Protein AF-A0A2P1UG34-F1 (afdb_monomer)

Secondary structure (DSSP, 8-state):
--HHHHHT---GGGSSSHHHHHHHHHHHHHHHHHTT-HHHHHHHHHHHHHHHHHHHHHTT--

Sequence (62 aa):
MNIIDALNLKNPQDYPSREAYQQDVVKAVQVLMRWEHLTYAMSINTYSSQKLENLQLDHKEK

Nearest PDB structures (foldseek):
  8dz8-assembly6_F  TM=6.681E-01  e=6.941E+00  synthetic construct

Radius of gyration: 12.45 Å; Cα contacts (8 Å, |Δi|>4): 33; chains: 1; bounding box: 30×18×35 Å

Structure (mmCIF, N/CA/C/O backbone):
data_AF-A0A2P1UG34-F1
#
_entry.id   AF-A0A2P1UG34-F1
#
loop_
_atom_site.group_PDB
_atom_site.id
_atom_site.type_symbol
_atom_site.label_atom_id
_atom_site.label_alt_id
_atom_site.label_comp_id
_atom_site.label_asym_id
_atom_site.label_entity_id
_atom_site.label_seq_id
_atom_site.pdbx_PDB_ins_code
_atom_site.Cartn_x
_atom_site.Cartn_y
_atom_site.Cartn_z
_atom_site.occupancy
_atom_site.B_iso_or_equiv
_atom_site.auth_seq_id
_atom_site.auth_comp_id
_atom_site.auth_asym_id
_atom_site.auth_atom_id
_atom_site.pdbx_PDB_model_num
ATOM 1 N N . MET A 1 1 ? -4.457 -6.218 -18.151 1.00 55.72 1 MET A N 1
ATOM 2 C CA . MET A 1 1 ? -4.531 -6.550 -16.714 1.00 55.72 1 MET A CA 1
ATOM 3 C C . MET A 1 1 ? -4.199 -5.279 -15.952 1.00 55.72 1 MET A C 1
ATOM 5 O O . MET A 1 1 ? -3.148 -4.713 -16.223 1.00 55.72 1 MET A O 1
ATOM 9 N N . ASN A 1 2 ? -5.116 -4.752 -15.136 1.00 68.88 2 ASN A N 1
ATOM 10 C CA . ASN A 1 2 ? -4.842 -3.555 -14.339 1.00 68.88 2 ASN A CA 1
ATOM 11 C C . ASN A 1 2 ? -3.823 -3.933 -13.252 1.00 68.88 2 ASN A C 1
ATOM 13 O O . ASN A 1 2 ? -3.949 -4.992 -12.640 1.00 68.88 2 ASN A O 1
ATOM 17 N N . ILE A 1 3 ? -2.804 -3.101 -13.030 1.00 64.62 3 ILE A N 1
ATOM 18 C CA . ILE A 1 3 ? -1.774 -3.358 -12.014 1.00 64.62 3 ILE A CA 1
ATOM 19 C C . ILE A 1 3 ? -2.402 -3.514 -10.622 1.00 64.62 3 ILE A C 1
ATOM 21 O O . ILE A 1 3 ? -1.906 -4.296 -9.824 1.00 64.62 3 ILE A O 1
ATOM 25 N N . ILE A 1 4 ? -3.526 -2.843 -10.349 1.00 63.53 4 ILE A N 1
ATOM 26 C CA . ILE A 1 4 ? -4.2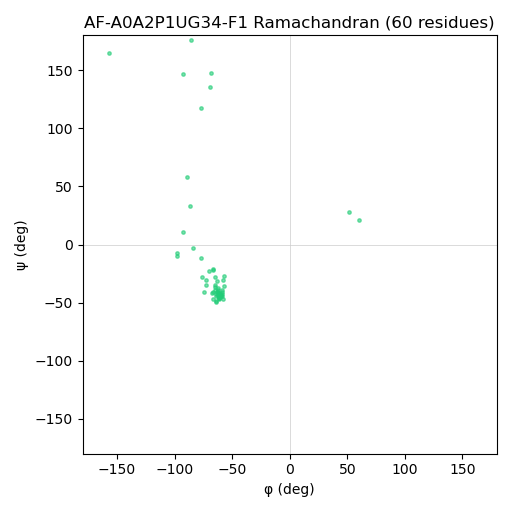38 -2.969 -9.071 1.00 63.53 4 ILE A CA 1
ATOM 27 C C . ILE A 1 4 ? -4.853 -4.369 -8.901 1.00 63.53 4 ILE A C 1
ATOM 29 O O . ILE A 1 4 ? -4.699 -4.963 -7.835 1.00 63.53 4 ILE A O 1
ATOM 33 N N . ASP A 1 5 ? -5.448 -4.941 -9.954 1.00 65.44 5 ASP A N 1
ATOM 34 C CA . ASP A 1 5 ? -5.969 -6.320 -9.927 1.00 65.44 5 ASP A CA 1
ATOM 35 C C . ASP A 1 5 ? -4.838 -7.344 -9.752 1.00 65.44 5 ASP A C 1
ATOM 37 O O . ASP A 1 5 ? -5.000 -8.352 -9.069 1.00 65.44 5 ASP A O 1
ATOM 41 N N . ALA A 1 6 ? -3.6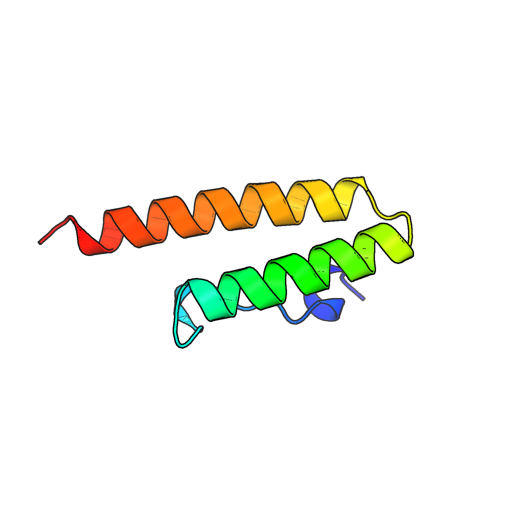61 -7.069 -10.326 1.00 63.38 6 ALA A N 1
ATOM 42 C CA . ALA A 1 6 ? -2.482 -7.920 -10.166 1.00 63.38 6 ALA A CA 1
ATOM 43 C C . ALA A 1 6 ? -1.937 -7.936 -8.725 1.00 63.38 6 ALA A C 1
ATOM 45 O O . ALA A 1 6 ? -1.233 -8.872 -8.349 1.00 63.38 6 ALA A O 1
ATOM 46 N N . LEU A 1 7 ? -2.265 -6.922 -7.918 1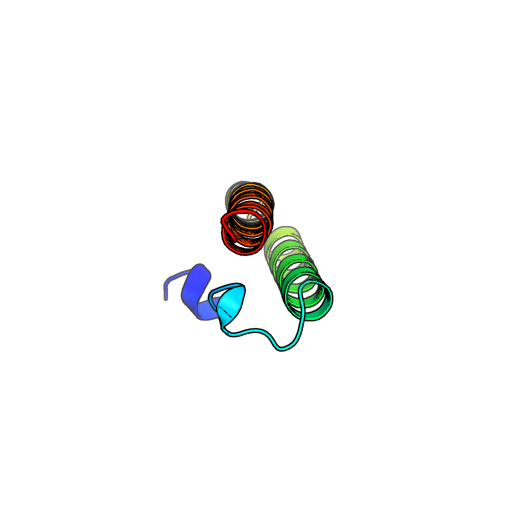.00 77.12 7 LEU A N 1
ATOM 47 C CA . LEU A 1 7 ? -1.796 -6.777 -6.539 1.00 77.12 7 LEU A CA 1
ATOM 48 C C . LEU A 1 7 ? -2.814 -7.264 -5.500 1.00 77.12 7 LEU A C 1
ATOM 50 O O . LEU A 1 7 ? -2.460 -7.348 -4.327 1.00 77.12 7 LEU A O 1
ATOM 54 N N . ASN A 1 8 ? -4.043 -7.613 -5.910 1.00 77.44 8 ASN A N 1
ATOM 55 C CA . ASN A 1 8 ? -5.098 -8.167 -5.044 1.00 77.44 8 ASN A CA 1
ATOM 56 C C . ASN A 1 8 ? -5.374 -7.346 -3.763 1.00 77.44 8 ASN A C 1
ATOM 58 O O . ASN A 1 8 ? -5.804 -7.886 -2.740 1.00 77.44 8 ASN A O 1
ATOM 62 N N . LEU A 1 9 ? -5.135 -6.032 -3.807 1.00 84.06 9 LEU A N 1
ATOM 63 C CA . LEU A 1 9 ? -5.327 -5.149 -2.660 1.00 84.06 9 LEU A CA 1
ATOM 64 C C . LEU A 1 9 ? -6.823 -4.859 -2.460 1.00 84.06 9 LEU A C 1
ATOM 66 O O . LEU A 1 9 ? -7.458 -4.260 -3.328 1.00 84.06 9 LEU A O 1
ATOM 70 N N . LYS A 1 10 ? -7.388 -5.257 -1.315 1.00 84.94 10 LYS A N 1
ATOM 71 C CA . LYS A 1 10 ? -8.792 -4.956 -0.959 1.00 84.94 10 LYS A CA 1
ATOM 72 C C . LYS A 1 10 ? -8.915 -3.580 -0.291 1.00 84.94 10 LYS A C 1
ATOM 74 O O . LYS A 1 10 ? -7.905 -2.923 -0.020 1.00 84.94 10 LYS A O 1
ATOM 79 N N . ASN A 1 11 ? -10.138 -3.136 0.014 1.00 84.44 11 ASN A N 1
ATOM 80 C CA . ASN A 1 11 ? -10.301 -1.945 0.848 1.00 84.44 11 ASN A CA 1
ATOM 81 C C . ASN A 1 11 ? -9.835 -2.244 2.282 1.00 84.44 11 ASN A C 1
ATOM 83 O O . ASN A 1 11 ? -10.032 -3.360 2.754 1.00 84.44 11 ASN A O 1
ATOM 87 N N . PRO A 1 12 ? -9.278 -1.262 3.015 1.00 86.38 12 PRO A N 1
ATOM 88 C CA . PRO A 1 12 ? -8.790 -1.479 4.379 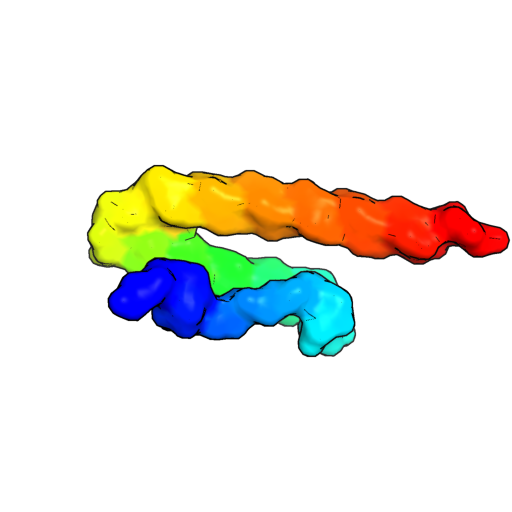1.00 86.38 12 PRO A CA 1
ATOM 89 C C . PRO A 1 12 ? -9.843 -2.027 5.356 1.00 86.38 12 PRO A C 1
ATOM 91 O O . PRO A 1 12 ? -9.480 -2.701 6.310 1.00 86.38 12 PRO A O 1
ATOM 94 N N . GLN A 1 13 ? -11.131 -1.755 5.118 1.00 86.12 13 GLN A N 1
ATOM 95 C CA . GLN A 1 13 ? -12.252 -2.257 5.928 1.00 86.12 13 GLN A CA 1
ATOM 96 C C . GLN A 1 13 ? -12.489 -3.767 5.761 1.00 86.12 13 GLN A C 1
ATOM 98 O O . GLN A 1 13 ? -13.040 -4.401 6.653 1.00 86.12 13 GLN A O 1
ATOM 103 N N . ASP A 1 14 ? -12.048 -4.346 4.641 1.00 89.38 14 ASP A N 1
ATOM 104 C CA . ASP A 1 14 ? -12.167 -5.780 4.354 1.00 89.38 14 ASP A CA 1
ATOM 105 C C . ASP A 1 14 ? -11.023 -6.599 4.981 1.00 89.38 14 ASP A C 1
ATOM 107 O O . ASP A 1 14 ? -10.973 -7.825 4.837 1.00 89.38 14 ASP A O 1
ATOM 111 N N . TYR A 1 15 ? -10.064 -5.931 5.631 1.00 89.62 15 TYR A N 1
ATOM 112 C CA . TYR A 1 15 ? -8.944 -6.576 6.304 1.00 89.62 15 TYR A CA 1
ATOM 113 C C . TYR A 1 15 ? -9.256 -6.833 7.781 1.00 89.62 15 TYR A C 1
ATOM 115 O O . TYR A 1 15 ? -9.913 -6.022 8.430 1.00 89.62 15 TYR A O 1
ATOM 123 N N . PRO A 1 16 ? -8.726 -7.929 8.356 1.00 90.31 16 PRO A N 1
ATOM 124 C CA . PRO A 1 16 ? -8.944 -8.260 9.764 1.00 90.31 16 PRO A CA 1
ATOM 125 C C . PRO A 1 16 ? -8.287 -7.262 10.730 1.00 90.31 16 PRO A C 1
ATOM 127 O O . PRO A 1 16 ? -8.687 -7.179 11.888 1.00 90.31 16 PRO A O 1
ATOM 130 N N . SER A 1 17 ? -7.271 -6.518 10.281 1.00 90.12 17 SER A N 1
ATOM 131 C CA . SER A 1 17 ? -6.649 -5.435 11.043 1.00 90.12 17 SER A CA 1
ATOM 132 C C . SER A 1 17 ? -5.942 -4.434 10.126 1.00 90.12 17 SER A C 1
ATOM 134 O O . SER A 1 17 ? -5.639 -4.727 8.962 1.00 90.12 17 SER A O 1
ATOM 136 N N . ARG A 1 18 ? -5.619 -3.255 10.674 1.00 88.62 18 ARG A N 1
ATOM 137 C CA . ARG A 1 18 ? -4.807 -2.235 9.994 1.00 88.62 18 ARG A CA 1
ATOM 138 C C . ARG A 1 18 ? -3.431 -2.776 9.614 1.00 88.62 18 ARG A C 1
ATOM 140 O O . ARG A 1 18 ? -2.950 -2.514 8.514 1.00 88.62 18 ARG A O 1
ATOM 147 N N . GLU A 1 19 ? -2.821 -3.547 10.505 1.00 91.12 19 GLU A N 1
ATOM 148 C CA . GLU A 1 19 ? -1.515 -4.163 10.297 1.00 91.12 19 GLU A CA 1
ATOM 149 C C . GLU A 1 19 ? -1.567 -5.156 9.134 1.00 91.12 19 GLU A C 1
ATOM 151 O O . GLU A 1 19 ? -0.665 -5.157 8.300 1.00 91.12 19 GLU A O 1
ATOM 156 N N . ALA A 1 20 ? -2.636 -5.955 9.024 1.00 91.12 20 ALA A N 1
ATOM 157 C CA . ALA A 1 20 ? -2.809 -6.889 7.914 1.00 91.12 20 ALA A CA 1
ATOM 158 C C . ALA A 1 20 ? -2.887 -6.156 6.564 1.00 91.12 20 ALA A C 1
ATOM 160 O O . ALA A 1 20 ? -2.210 -6.548 5.613 1.00 91.12 20 ALA A O 1
ATOM 161 N N . TYR A 1 21 ? -3.637 -5.051 6.498 1.00 91.69 21 TYR A N 1
ATOM 162 C CA . TYR A 1 21 ? -3.685 -4.199 5.307 1.00 91.69 21 TYR A CA 1
ATOM 163 C C . TYR A 1 21 ? -2.311 -3.603 4.970 1.00 91.69 21 TYR A C 1
ATOM 165 O O . TYR A 1 21 ? -1.865 -3.662 3.824 1.00 91.69 21 TYR A O 1
ATOM 173 N N . GLN A 1 22 ? -1.601 -3.067 5.967 1.00 91.00 22 GLN A N 1
ATOM 174 C CA . GLN A 1 22 ? -0.271 -2.486 5.769 1.00 91.00 22 GLN A CA 1
ATOM 175 C C . GLN A 1 22 ? 0.755 -3.514 5.280 1.00 91.00 22 GLN A C 1
ATOM 177 O O . GLN A 1 22 ? 1.565 -3.191 4.413 1.00 91.00 22 GLN A O 1
ATOM 182 N N . GLN A 1 23 ? 0.716 -4.749 5.785 1.00 92.56 23 GLN A N 1
ATOM 183 C CA . GLN A 1 23 ? 1.605 -5.820 5.327 1.00 92.56 23 GLN A CA 1
ATOM 184 C C . GLN A 1 23 ? 1.411 -6.122 3.837 1.00 92.56 23 GLN A C 1
ATOM 186 O O . GLN A 1 23 ? 2.391 -6.267 3.106 1.00 92.56 23 GLN A O 1
ATOM 191 N N . ASP A 1 24 ? 0.168 -6.169 3.362 1.00 92.25 24 ASP A N 1
ATOM 192 C CA . ASP A 1 24 ? -0.112 -6.415 1.947 1.00 92.25 24 ASP A CA 1
ATOM 193 C C . ASP A 1 24 ? 0.224 -5.207 1.060 1.00 92.25 24 ASP A C 1
ATOM 195 O O . ASP A 1 24 ? 0.769 -5.387 -0.029 1.00 92.25 24 ASP A O 1
ATOM 199 N N . VAL A 1 25 ? 0.028 -3.977 1.549 1.00 91.69 25 VAL A N 1
ATOM 200 C CA . VAL A 1 25 ? 0.515 -2.749 0.889 1.00 91.69 25 VAL A CA 1
ATOM 201 C C . VAL A 1 25 ? 2.033 -2.794 0.709 1.00 91.69 25 VAL A C 1
ATOM 203 O O . VAL A 1 25 ? 2.529 -2.528 -0.384 1.00 91.69 25 VAL A O 1
ATOM 206 N N . VAL A 1 26 ? 2.784 -3.166 1.750 1.00 92.56 26 VAL A N 1
ATOM 207 C CA . VAL A 1 26 ? 4.252 -3.256 1.687 1.00 92.56 26 VAL A CA 1
ATOM 208 C C . VAL A 1 26 ? 4.693 -4.301 0.665 1.00 92.56 26 VAL A C 1
ATOM 210 O O . VAL A 1 26 ? 5.570 -4.016 -0.152 1.00 92.56 26 VAL A O 1
ATOM 213 N N . LYS A 1 27 ? 4.066 -5.483 0.649 1.00 91.88 27 LYS A N 1
ATOM 214 C CA . LYS A 1 27 ? 4.346 -6.514 -0.365 1.00 91.88 27 LYS A CA 1
ATOM 215 C C . LYS A 1 27 ? 4.060 -6.004 -1.776 1.00 91.88 27 LYS A C 1
ATOM 217 O O . LYS A 1 27 ? 4.882 -6.200 -2.669 1.00 91.88 27 LYS A O 1
ATOM 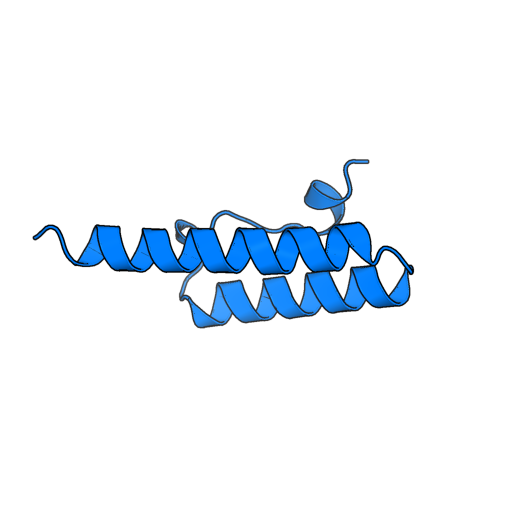222 N N . ALA A 1 28 ? 2.937 -5.316 -1.977 1.00 90.88 28 ALA A N 1
ATOM 223 C CA . ALA A 1 28 ? 2.571 -4.755 -3.272 1.00 90.88 28 ALA A CA 1
ATOM 224 C C . ALA A 1 28 ? 3.593 -3.715 -3.759 1.00 90.88 28 ALA A C 1
ATOM 226 O O . ALA A 1 28 ? 4.048 -3.772 -4.901 1.00 90.88 28 ALA A O 1
ATOM 227 N N . VAL A 1 29 ? 4.022 -2.813 -2.873 1.00 91.06 29 VAL A N 1
ATOM 228 C CA . VAL A 1 29 ? 5.069 -1.820 -3.154 1.00 91.06 29 VAL A CA 1
ATOM 229 C C . VAL A 1 29 ? 6.396 -2.504 -3.499 1.00 91.06 29 VAL A C 1
ATOM 231 O O . VAL A 1 29 ? 7.040 -2.116 -4.470 1.00 91.06 29 VAL A O 1
ATOM 234 N N . GL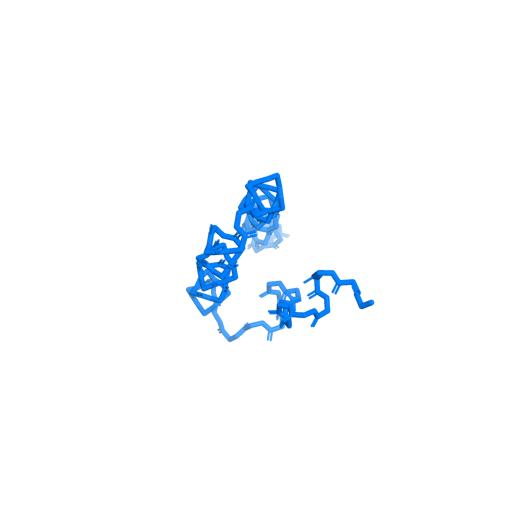N A 1 30 ? 6.792 -3.556 -2.777 1.00 91.06 30 GLN A N 1
ATOM 235 C CA . GLN A 1 30 ? 8.008 -4.324 -3.078 1.00 91.06 30 GLN A CA 1
ATOM 236 C C . GLN A 1 30 ? 7.961 -5.004 -4.451 1.00 91.06 30 GLN A C 1
ATOM 238 O O . GLN A 1 30 ? 8.948 -4.953 -5.187 1.00 91.06 30 GLN A O 1
ATOM 243 N N . VAL A 1 31 ? 6.826 -5.605 -4.823 1.00 90.69 31 VAL A N 1
ATOM 244 C CA . VAL A 1 31 ? 6.636 -6.205 -6.154 1.00 90.69 31 VAL A CA 1
ATOM 245 C C . VAL A 1 31 ? 6.766 -5.142 -7.244 1.00 90.69 31 VAL A C 1
ATOM 247 O O . VAL A 1 31 ? 7.505 -5.340 -8.206 1.00 90.69 31 VAL A O 1
ATOM 250 N N . LEU A 1 32 ? 6.125 -3.985 -7.064 1.00 90.31 32 LEU A N 1
ATOM 251 C CA . LEU A 1 32 ? 6.196 -2.883 -8.023 1.00 90.31 32 LEU A CA 1
ATOM 252 C C . LEU A 1 32 ? 7.603 -2.297 -8.148 1.00 90.31 32 LEU A C 1
ATOM 254 O O . LEU A 1 32 ? 8.035 -2.006 -9.260 1.00 90.31 32 LEU A O 1
ATOM 258 N N . MET A 1 33 ? 8.341 -2.164 -7.042 1.00 89.56 33 MET A N 1
ATOM 259 C CA . MET A 1 33 ? 9.745 -1.743 -7.080 1.00 89.56 33 MET A CA 1
ATOM 260 C C . MET A 1 33 ? 10.612 -2.747 -7.843 1.00 89.56 33 MET A C 1
ATOM 262 O O . MET A 1 33 ? 11.453 -2.338 -8.639 1.00 89.56 33 MET A O 1
ATOM 266 N N . ARG A 1 34 ? 10.384 -4.054 -7.661 1.00 90.69 34 ARG A N 1
ATOM 267 C CA . ARG A 1 34 ? 11.110 -5.106 -8.391 1.00 90.69 34 ARG A CA 1
ATOM 268 C C . ARG A 1 34 ? 10.823 -5.093 -9.894 1.00 90.69 34 ARG A C 1
ATOM 270 O O . ARG A 1 34 ? 11.669 -5.522 -10.669 1.00 90.69 34 ARG A O 1
ATOM 277 N N . TRP A 1 35 ? 9.646 -4.626 -10.295 1.00 89.81 35 TRP A N 1
ATOM 278 C CA . TRP A 1 35 ? 9.258 -4.452 -11.697 1.00 89.81 35 TRP A CA 1
ATOM 279 C C . TRP A 1 35 ? 9.557 -3.047 -12.240 1.00 89.81 35 TRP A C 1
ATOM 281 O O . TRP A 1 35 ? 9.074 -2.697 -13.311 1.00 89.81 35 TRP A O 1
ATOM 291 N N . GLU A 1 36 ? 10.317 -2.228 -11.502 1.00 91.19 36 GLU A N 1
ATOM 292 C CA . GLU A 1 36 ? 10.700 -0.861 -11.893 1.00 91.19 36 GLU A CA 1
ATOM 293 C C . GLU A 1 36 ? 9.497 0.085 -12.112 1.00 91.19 36 GLU A C 1
ATOM 295 O O . GLU A 1 36 ? 9.596 1.151 -12.719 1.00 91.19 36 GLU A O 1
ATOM 300 N N . HIS A 1 37 ? 8.342 -0.250 -11.533 1.00 89.75 37 HIS A N 1
ATOM 301 C CA . HIS A 1 37 ? 7.111 0.537 -11.583 1.00 89.75 37 HIS A CA 1
ATOM 302 C C . HIS A 1 37 ? 7.030 1.544 -10.423 1.00 89.75 37 HIS A C 1
ATOM 304 O O . HIS A 1 37 ? 6.082 1.548 -9.633 1.00 89.75 37 HIS A O 1
ATOM 310 N N . LEU A 1 38 ? 8.026 2.429 -10.321 1.00 88.75 38 LEU A N 1
ATOM 31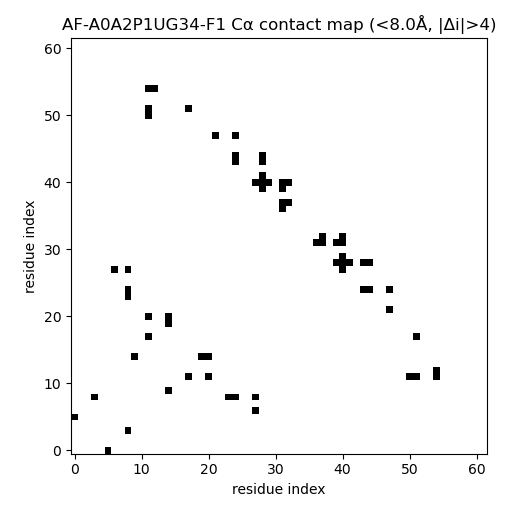1 C CA . LEU A 1 38 ? 8.184 3.368 -9.199 1.00 88.75 38 LEU A CA 1
ATOM 312 C C . LEU A 1 38 ? 6.987 4.309 -9.007 1.00 88.75 38 LEU A C 1
ATOM 314 O O . LEU A 1 38 ? 6.578 4.557 -7.873 1.00 88.75 38 LEU A O 1
ATOM 318 N N . THR A 1 39 ? 6.384 4.793 -10.096 1.00 89.12 39 THR A N 1
ATOM 319 C CA . THR A 1 39 ? 5.189 5.648 -10.026 1.00 89.12 39 THR A CA 1
ATOM 320 C C . THR A 1 39 ? 4.028 4.918 -9.356 1.00 89.12 39 THR A C 1
ATOM 322 O O . THR A 1 39 ? 3.403 5.467 -8.455 1.00 89.12 39 THR A O 1
ATOM 325 N N . TYR A 1 40 ? 3.789 3.653 -9.717 1.00 88.31 40 TYR A N 1
ATOM 326 C CA . TYR A 1 40 ? 2.747 2.845 -9.085 1.00 88.31 40 TYR A CA 1
ATOM 327 C C . TYR A 1 40 ? 3.064 2.547 -7.618 1.00 88.31 40 TYR A C 1
ATOM 329 O O . TYR A 1 40 ? 2.173 2.630 -6.775 1.00 88.31 40 TYR A O 1
ATOM 337 N N . ALA A 1 41 ? 4.326 2.243 -7.299 1.00 88.69 41 ALA A N 1
ATOM 338 C CA . ALA A 1 41 ? 4.761 1.991 -5.927 1.00 88.69 41 ALA A CA 1
ATOM 339 C C . ALA A 1 41 ? 4.485 3.209 -5.027 1.00 88.69 41 ALA A C 1
ATOM 341 O O . ALA A 1 41 ? 3.925 3.076 -3.937 1.00 88.69 41 ALA A O 1
ATOM 342 N N . MET A 1 42 ? 4.803 4.407 -5.524 1.00 90.81 42 MET A N 1
ATOM 343 C CA . MET A 1 42 ? 4.522 5.666 -4.839 1.00 90.81 42 MET A CA 1
ATOM 344 C C . MET A 1 42 ? 3.015 5.905 -4.689 1.00 90.81 42 MET A C 1
ATOM 346 O O . MET A 1 42 ? 2.553 6.174 -3.581 1.00 90.81 42 MET A O 1
ATOM 350 N N . SER A 1 43 ? 2.238 5.747 -5.766 1.00 89.75 43 SER A N 1
ATOM 351 C CA . SER A 1 43 ? 0.785 5.944 -5.734 1.00 89.75 43 SER A CA 1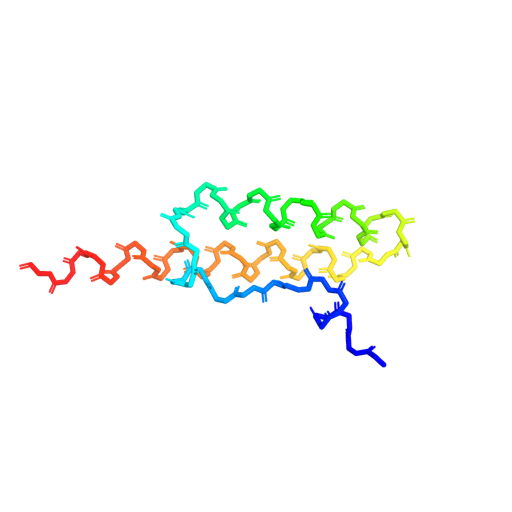
ATOM 352 C C . SER A 1 43 ? 0.087 5.026 -4.730 1.00 89.75 43 SER A C 1
ATOM 354 O O . SER A 1 43 ? -0.775 5.494 -3.989 1.00 89.75 43 SER A O 1
ATOM 356 N N . ILE A 1 44 ? 0.471 3.747 -4.655 1.00 87.88 44 ILE A N 1
ATOM 357 C CA . ILE A 1 44 ? -0.103 2.804 -3.683 1.00 87.88 44 ILE A CA 1
ATOM 358 C C . ILE A 1 44 ? 0.225 3.214 -2.252 1.00 87.88 44 ILE A C 1
ATOM 360 O O . ILE A 1 44 ? -0.655 3.180 -1.392 1.00 87.88 44 ILE A O 1
ATOM 364 N N . ASN A 1 45 ? 1.461 3.640 -1.992 1.00 88.06 45 ASN A N 1
ATOM 365 C CA . ASN A 1 45 ? 1.867 4.061 -0.658 1.00 88.06 45 ASN A CA 1
ATOM 366 C C . ASN A 1 45 ? 1.094 5.313 -0.193 1.00 88.06 45 ASN A C 1
ATOM 368 O O . ASN A 1 45 ? 0.579 5.358 0.928 1.00 88.06 45 ASN A O 1
ATOM 372 N N . THR A 1 46 ? 0.940 6.305 -1.076 1.00 89.06 46 THR A N 1
ATOM 373 C CA . THR A 1 46 ? 0.157 7.521 -0.804 1.00 89.06 46 THR A CA 1
ATOM 374 C C . THR A 1 46 ? -1.325 7.209 -0.597 1.00 89.06 46 THR A C 1
ATOM 376 O O . THR A 1 46 ? -1.906 7.632 0.402 1.00 89.06 46 THR A O 1
ATOM 379 N N . TYR A 1 47 ? -1.934 6.434 -1.497 1.00 87.31 47 TYR A N 1
ATOM 380 C CA . TYR A 1 47 ? -3.348 6.062 -1.414 1.00 87.31 47 TYR A CA 1
ATOM 381 C C . TYR A 1 47 ? -3.666 5.267 -0.140 1.00 87.31 47 TYR A C 1
ATOM 383 O O . TYR A 1 47 ? -4.645 5.558 0.548 1.00 87.31 47 TYR A O 1
ATOM 391 N N . SER A 1 48 ? -2.816 4.296 0.207 1.00 87.62 48 SER A N 1
ATOM 392 C CA . SER A 1 48 ? -2.954 3.498 1.429 1.00 87.62 48 SER A CA 1
ATOM 393 C C . SER A 1 48 ? -2.924 4.371 2.685 1.00 87.62 48 SER A C 1
ATOM 395 O O . SER A 1 48 ? -3.771 4.223 3.566 1.00 87.62 48 SER A O 1
ATOM 397 N N . SER A 1 49 ? -2.011 5.346 2.735 1.00 87.50 49 SER A N 1
ATOM 398 C CA . SER A 1 49 ? -1.888 6.269 3.870 1.00 87.50 49 SER A CA 1
ATOM 399 C C . SER A 1 49 ? -3.163 7.095 4.071 1.00 87.50 49 SER A C 1
ATOM 401 O O . SER A 1 49 ? -3.713 7.113 5.172 1.00 87.50 49 SER A O 1
ATOM 403 N N . GLN A 1 50 ? -3.709 7.663 2.991 1.00 87.06 50 GLN A N 1
ATOM 404 C CA . GLN A 1 50 ? -4.973 8.412 3.025 1.00 87.06 50 GLN A CA 1
ATOM 405 C C . GLN A 1 50 ? -6.153 7.541 3.473 1.00 87.06 50 GLN A C 1
ATOM 407 O O . GLN A 1 50 ? -6.996 7.960 4.267 1.00 87.06 50 GLN A O 1
ATOM 412 N N . LYS A 1 51 ? -6.224 6.299 2.986 1.00 85.69 51 LYS A N 1
ATOM 413 C CA . LYS A 1 51 ? -7.279 5.352 3.367 1.00 85.69 51 LYS A CA 1
ATOM 414 C C . LYS A 1 51 ? -7.209 4.974 4.847 1.00 85.69 51 LYS A C 1
ATOM 416 O O . LYS A 1 51 ? -8.251 4.845 5.485 1.00 85.69 51 LYS A O 1
ATOM 421 N N . LEU A 1 52 ? -6.006 4.845 5.400 1.00 86.06 52 LEU A N 1
ATOM 422 C CA . LEU A 1 52 ? -5.790 4.576 6.820 1.00 86.06 52 LEU A CA 1
ATOM 423 C C . LEU A 1 52 ? -6.085 5.775 7.728 1.00 86.06 52 LEU A C 1
ATOM 425 O O . LEU A 1 52 ? -6.476 5.575 8.878 1.00 86.06 52 LEU A O 1
ATOM 429 N N . GLU A 1 53 ? -5.895 7.007 7.259 1.00 84.44 53 GLU A N 1
ATOM 430 C CA . GLU A 1 53 ? -6.340 8.206 7.982 1.00 84.44 53 GLU A CA 1
ATOM 431 C C . GLU A 1 53 ? -7.866 8.280 8.050 1.00 84.44 53 GLU A C 1
ATOM 433 O O . GLU A 1 53 ? -8.419 8.431 9.137 1.00 84.44 53 GLU A O 1
ATOM 438 N N . ASN A 1 54 ? -8.554 8.054 6.928 1.00 79.56 54 ASN A N 1
ATOM 439 C CA . ASN A 1 54 ? -10.019 8.058 6.890 1.00 79.56 54 ASN A CA 1
ATOM 440 C C . ASN A 1 54 ? -10.637 6.961 7.775 1.00 79.56 54 ASN A C 1
ATOM 442 O O . ASN A 1 54 ? -11.627 7.211 8.456 1.00 79.56 54 ASN A O 1
ATOM 446 N N . LEU A 1 55 ? -10.022 5.773 7.840 1.00 77.31 55 LEU A N 1
ATOM 447 C CA . LEU A 1 55 ? -10.469 4.693 8.730 1.00 77.31 55 LEU A CA 1
ATOM 448 C C . LEU A 1 55 ? -10.369 5.071 10.222 1.00 77.31 55 LEU A C 1
ATOM 450 O O . LEU A 1 55 ? -11.155 4.602 11.038 1.00 77.31 55 LEU A O 1
ATOM 454 N N . GLN A 1 56 ? -9.402 5.914 10.598 1.00 68.56 56 GLN A N 1
ATOM 455 C CA . GLN A 1 56 ? -9.263 6.389 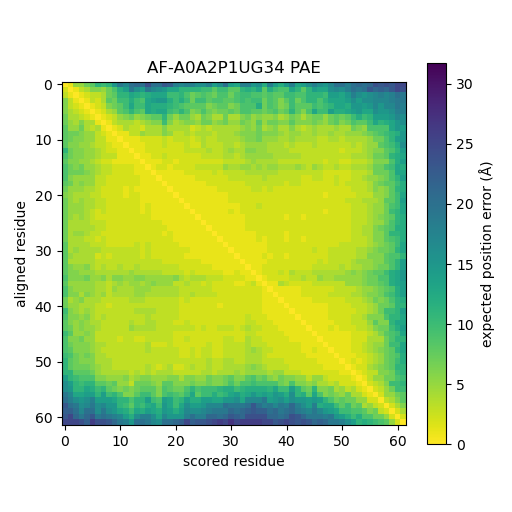11.980 1.00 68.56 56 GLN A CA 1
ATOM 456 C C . GLN A 1 56 ? -10.285 7.470 12.344 1.00 68.56 56 GLN A C 1
ATOM 458 O O . GLN A 1 56 ? -10.615 7.607 13.521 1.00 68.56 56 GLN A O 1
ATOM 463 N N . LEU A 1 57 ? -10.749 8.248 11.363 1.00 63.22 57 LEU A N 1
ATOM 464 C CA . LEU A 1 57 ? -11.775 9.271 11.565 1.00 63.22 57 LEU A CA 1
ATOM 465 C C . LEU A 1 57 ? -13.160 8.642 11.750 1.00 63.22 57 LEU A C 1
ATOM 467 O O . LEU A 1 57 ? -13.867 9.038 12.669 1.00 63.22 57 LEU A O 1
ATOM 471 N N . ASP A 1 58 ? -13.487 7.603 10.978 1.00 60.62 58 ASP A N 1
ATOM 472 C CA . ASP A 1 58 ? -14.764 6.874 11.074 1.00 60.62 58 ASP A CA 1
ATOM 473 C C . ASP A 1 58 ? -15.007 6.295 12.485 1.00 60.62 58 ASP A C 1
ATOM 475 O O . ASP A 1 58 ? -16.107 6.351 13.028 1.00 60.62 58 ASP A O 1
ATOM 479 N N . HIS A 1 59 ? -13.944 5.838 13.155 1.00 57.62 59 HIS A N 1
ATOM 480 C CA . HIS A 1 59 ? -14.020 5.353 14.537 1.00 57.62 59 HIS A CA 1
ATOM 481 C C . HIS A 1 59 ? -14.116 6.454 15.611 1.00 57.62 59 HIS A C 1
ATOM 483 O O . HIS A 1 59 ? -14.366 6.129 16.771 1.00 57.62 59 HIS A O 1
ATOM 489 N N . LYS A 1 60 ? -13.892 7.732 15.273 1.00 54.50 60 LYS A N 1
ATOM 490 C CA . LYS A 1 60 ? -13.943 8.862 16.222 1.00 54.50 60 LYS A CA 1
ATOM 491 C C . LYS A 1 60 ? -15.269 9.627 16.212 1.00 54.50 60 LYS A C 1
ATOM 493 O O . LYS A 1 60 ? -15.469 10.447 17.101 1.00 54.50 60 LYS A O 1
ATOM 498 N N . GLU A 1 61 ? -16.169 9.374 15.263 1.00 55.53 61 GLU A N 1
ATOM 499 C CA . GLU A 1 61 ? -17.474 10.055 15.173 1.00 55.53 61 GLU A CA 1
ATOM 500 C C . GLU A 1 61 ? -18.592 9.397 16.018 1.00 55.53 61 GLU A C 1
ATOM 502 O O . GLU A 1 61 ? -19.766 9.437 15.649 1.00 55.53 61 GLU A O 1
ATOM 507 N N . LYS A 1 62 ? -18.268 8.807 17.177 1.00 45.03 62 LYS A N 1
ATOM 508 C CA . LYS A 1 62 ? -19.250 8.265 18.135 1.00 45.03 62 LYS A CA 1
ATOM 509 C C . LYS A 1 62 ? -18.962 8.717 19.557 1.00 45.03 62 LYS A C 1
ATOM 511 O O . LYS A 1 62 ? -19.951 8.993 20.269 1.00 45.03 62 LYS A O 1
#

Mean predicted aligned error: 5.57 Å

Foldseek 3Di:
DPLCVVLVQDQCVPDPDLVRNVVSLVVSLVVCVVVVVNVVSVVSVVVSVVSVVVVVVVVVPD

pLDDT: mean 82.4, std 12.13, range [45.03, 92.56]

Solvent-accessible surface area (backbone atoms only — not comparable to full-atom values): 3720 Å² total; per-residue (Å²): 132,59,70,64,70,76,56,71,72,72,61,67,85,80,37,98,37,71,65,59,39,50,52,53,53,52,52,42,32,52,54,27,50,75,68,70,36,53,69,58,26,51,50,52,54,55,52,51,51,54,52,55,52,52,58,56,51,68,75,65,79,120